Protein AF-A0A7J7FMT1-F1 (afdb_monomer)

Organism: Diceros bicornis minor (NCBI:txid77932)

Structure (mmCIF, N/CA/C/O backbone):
data_AF-A0A7J7FMT1-F1
#
_entry.id   AF-A0A7J7FMT1-F1
#
loop_
_atom_site.group_PDB
_atom_site.id
_atom_site.type_symbol
_atom_site.label_atom_id
_atom_site.label_alt_id
_atom_site.label_comp_id
_atom_site.label_asym_id
_atom_site.label_entity_id
_atom_site.label_seq_id
_atom_site.pdbx_PDB_ins_code
_atom_site.Cartn_x
_atom_site.Cartn_y
_atom_site.Cartn_z
_atom_site.occupancy
_atom_site.B_iso_or_equiv
_atom_site.auth_seq_id
_atom_site.auth_comp_id
_atom_site.auth_asym_id
_atom_site.auth_atom_id
_atom_site.pdbx_PDB_model_num
ATOM 1 N N . MET A 1 1 ? 19.710 48.311 -2.684 1.00 38.19 1 MET A N 1
ATOM 2 C CA . MET A 1 1 ? 20.226 48.872 -1.415 1.00 38.19 1 MET A CA 1
ATOM 3 C C . MET A 1 1 ? 19.516 50.196 -1.153 1.00 38.19 1 MET A C 1
ATOM 5 O O . MET A 1 1 ? 19.349 50.938 -2.108 1.00 38.19 1 MET A O 1
ATOM 9 N N . ALA A 1 2 ? 19.153 50.444 0.116 1.00 33.19 2 ALA A N 1
ATOM 10 C CA . ALA A 1 2 ? 18.419 51.595 0.685 1.00 33.19 2 ALA A CA 1
ATOM 11 C C . ALA A 1 2 ? 16.877 51.618 0.483 1.00 33.19 2 ALA A C 1
ATOM 13 O O . ALA A 1 2 ? 16.394 51.145 -0.541 1.00 33.19 2 ALA A O 1
ATOM 14 N N . PRO A 1 3 ? 16.097 52.171 1.437 1.00 46.00 3 PRO A N 1
ATOM 15 C CA . PRO A 1 3 ? 15.995 51.693 2.822 1.00 46.00 3 PRO A CA 1
ATOM 16 C C . PRO A 1 3 ? 14.538 51.590 3.336 1.00 46.00 3 PRO A C 1
ATOM 18 O O . PRO A 1 3 ? 13.594 52.120 2.762 1.00 46.00 3 PRO A O 1
ATOM 21 N N . SER A 1 4 ? 14.389 50.927 4.484 1.00 40.88 4 SER A N 1
ATOM 22 C CA . SER A 1 4 ? 13.209 50.959 5.356 1.00 40.88 4 SER A CA 1
ATOM 23 C C . SER A 1 4 ? 13.186 52.250 6.188 1.00 40.88 4 SER A C 1
ATOM 25 O O . SER A 1 4 ? 14.218 52.621 6.745 1.00 40.88 4 SER A O 1
ATOM 27 N N . SER A 1 5 ? 12.014 52.860 6.393 1.00 43.91 5 SER A N 1
ATOM 28 C CA . SER A 1 5 ? 11.786 53.845 7.462 1.00 43.91 5 SER A CA 1
ATOM 29 C C . SER A 1 5 ? 10.370 53.738 8.049 1.00 43.91 5 SER A C 1
ATOM 31 O O . SER A 1 5 ? 9.365 53.699 7.344 1.00 43.91 5 SER A O 1
ATOM 33 N N . LYS A 1 6 ? 10.325 53.641 9.383 1.00 44.09 6 LYS A N 1
ATOM 34 C CA . LYS A 1 6 ? 9.142 53.740 10.250 1.00 44.09 6 LYS A CA 1
ATOM 35 C C . LYS A 1 6 ? 8.841 55.214 10.549 1.00 44.09 6 LYS A C 1
ATOM 37 O O . LYS A 1 6 ? 9.785 55.944 10.829 1.00 44.09 6 LYS A O 1
ATOM 42 N N . SER A 1 7 ? 7.565 55.569 10.688 1.00 36.62 7 SER A N 1
ATOM 43 C CA . SER A 1 7 ? 7.049 56.573 11.647 1.00 36.62 7 SER A CA 1
ATOM 44 C C . SER A 1 7 ? 5.511 56.550 11.594 1.00 36.62 7 SER A C 1
ATOM 46 O O . SER A 1 7 ? 4.919 56.552 10.526 1.00 36.62 7 SER A O 1
ATOM 48 N N . GLU A 1 8 ? 4.838 56.111 12.656 1.00 31.33 8 GLU A N 1
ATOM 49 C CA . GLU A 1 8 ? 4.332 56.884 13.806 1.00 31.33 8 GLU A CA 1
ATOM 50 C C . GLU A 1 8 ? 2.979 57.592 13.579 1.00 31.33 8 GLU A C 1
ATOM 52 O O . GLU A 1 8 ? 2.842 58.477 12.750 1.00 31.33 8 GLU A O 1
ATOM 57 N N . ARG A 1 9 ? 2.016 57.169 14.416 1.00 34.72 9 ARG A N 1
ATOM 58 C CA . ARG A 1 9 ? 0.930 57.914 15.083 1.00 34.72 9 ARG A CA 1
ATOM 59 C C . ARG A 1 9 ? 0.134 58.943 14.265 1.00 34.72 9 ARG A C 1
ATOM 61 O O . ARG A 1 9 ? 0.617 60.034 14.010 1.00 34.72 9 ARG A O 1
ATOM 68 N N . ASN A 1 10 ? -1.181 58.725 14.173 1.00 34.06 10 ASN A N 1
ATOM 69 C CA . ASN A 1 10 ? -2.087 59.703 14.779 1.00 34.06 10 ASN A CA 1
ATOM 70 C C . ASN A 1 10 ? -3.428 59.094 15.213 1.00 34.06 10 ASN A C 1
ATOM 72 O O . ASN A 1 10 ? -4.102 58.382 14.473 1.00 34.06 10 ASN A O 1
ATOM 76 N N . SER A 1 11 ? -3.780 59.419 16.447 1.00 35.56 11 SER A N 1
ATOM 77 C CA . SER A 1 11 ? -5.096 59.348 17.062 1.00 35.56 11 SER A CA 1
ATOM 78 C C . SER A 1 11 ? -6.087 60.271 16.349 1.00 35.56 11 SER A C 1
ATOM 80 O O . SER A 1 11 ? -5.811 61.453 16.170 1.00 35.56 11 SER A O 1
ATOM 82 N N . GLY A 1 12 ? -7.265 59.750 16.016 1.00 34.25 12 GLY A N 1
ATOM 83 C CA . GLY A 1 12 ? -8.399 60.537 15.541 1.00 34.25 12 GLY A CA 1
ATOM 84 C C . GLY A 1 12 ? -9.697 59.913 16.030 1.00 34.25 12 GLY A C 1
ATOM 85 O O . GLY A 1 12 ? -10.156 58.914 15.485 1.00 34.25 12 GLY A O 1
ATOM 86 N N . ALA A 1 13 ? -10.250 60.479 17.100 1.00 34.44 13 ALA A N 1
ATOM 87 C CA . ALA A 1 13 ? -11.584 60.174 17.587 1.00 34.44 13 ALA A CA 1
ATOM 88 C C . ALA A 1 13 ? -12.626 60.645 16.560 1.00 34.44 13 ALA A C 1
ATOM 90 O O . ALA A 1 13 ? -12.619 61.803 16.153 1.00 34.44 13 ALA A O 1
ATOM 91 N N . GLY A 1 14 ? -13.526 59.745 16.166 1.00 34.22 14 GLY A N 1
ATOM 92 C CA . GLY A 1 14 ? -14.686 60.035 15.330 1.00 34.22 14 GLY A CA 1
ATOM 93 C C . GLY A 1 14 ? -15.900 59.310 15.892 1.00 34.22 14 GLY A C 1
ATOM 94 O O . GLY A 1 14 ? -16.105 58.126 15.645 1.00 34.22 14 GLY A O 1
ATOM 95 N N . SER A 1 15 ? -16.665 60.025 16.708 1.00 34.97 15 SER A N 1
ATOM 96 C CA . SER A 1 15 ? -17.976 59.649 17.228 1.00 34.97 15 SER A CA 1
ATOM 97 C C . SER A 1 15 ? -19.019 59.597 16.110 1.00 34.97 15 SER A C 1
ATOM 99 O O . SER A 1 15 ? -19.151 60.565 15.363 1.00 34.97 15 SER A O 1
ATOM 101 N N . GLY A 1 16 ? -19.826 58.536 16.051 1.00 32.66 16 GLY A N 1
ATOM 102 C CA . GLY A 1 16 ? -21.007 58.523 15.193 1.00 32.66 16 GLY A CA 1
ATOM 103 C C . GLY A 1 16 ? -21.868 57.269 15.324 1.00 32.66 16 GLY A C 1
ATOM 104 O O . GLY A 1 16 ? -21.504 56.222 14.808 1.00 32.66 16 GLY A O 1
ATOM 105 N N . GLY A 1 17 ? -23.039 57.428 15.947 1.00 31.22 17 GLY A N 1
ATOM 106 C CA . GLY A 1 17 ? -24.269 56.743 15.534 1.00 31.22 17 GLY A CA 1
ATOM 107 C C . GLY A 1 17 ? -24.544 55.369 16.142 1.00 31.22 17 GLY A C 1
ATOM 108 O O . GLY A 1 17 ? -24.008 54.359 15.703 1.00 31.22 17 GLY A O 1
ATOM 109 N N . GLY A 1 18 ? -25.456 55.329 17.116 1.00 30.48 18 GLY A N 1
ATOM 110 C CA . GLY A 1 18 ? -26.032 54.095 17.642 1.00 30.48 18 GLY A CA 1
ATOM 111 C C . GLY A 1 18 ? -27.086 53.465 16.723 1.00 30.48 18 GLY A C 1
ATOM 112 O O . GLY A 1 18 ? -27.719 54.135 15.911 1.00 30.48 18 GLY A O 1
ATOM 113 N N . GLY A 1 19 ? -27.301 52.165 16.919 1.00 32.19 19 GLY A N 1
ATOM 114 C CA . GLY A 1 19 ? -28.412 51.389 16.371 1.00 32.19 19 GLY A CA 1
ATOM 115 C C . GLY A 1 19 ? -28.360 49.948 16.905 1.00 32.19 19 GLY A C 1
ATOM 116 O O . GLY A 1 19 ? -27.311 49.314 16.782 1.00 32.19 19 GLY A O 1
ATOM 117 N N . PRO A 1 20 ? -29.424 49.421 17.543 1.00 46.84 20 PRO A N 1
ATOM 118 C CA . PRO A 1 20 ? -29.400 48.121 18.205 1.00 46.84 20 PRO A CA 1
ATOM 119 C C . PRO A 1 20 ? -29.743 47.010 17.206 1.00 46.84 20 PRO A C 1
ATOM 121 O O . PRO A 1 20 ? -30.772 47.051 16.541 1.00 46.84 20 PRO A O 1
ATOM 124 N N . GLY A 1 21 ? -28.898 45.988 17.108 1.00 34.31 21 GLY A N 1
ATOM 125 C CA . GLY A 1 21 ? -29.143 44.856 16.216 1.00 34.31 21 GLY A CA 1
ATOM 126 C C . GLY A 1 21 ? -28.308 43.661 16.630 1.00 34.31 21 GLY A C 1
ATOM 127 O O . GLY A 1 21 ? -27.125 43.572 16.317 1.00 34.31 21 GLY A O 1
ATOM 128 N N . GLY A 1 22 ? -28.916 42.768 17.404 1.00 37.38 22 GLY A N 1
ATOM 129 C CA . GLY A 1 22 ? -28.272 41.566 17.897 1.00 37.38 22 GLY A CA 1
ATOM 130 C C . GLY A 1 22 ? -27.915 40.586 16.783 1.00 37.38 22 GLY A C 1
ATOM 131 O O . GLY A 1 22 ? -28.717 40.293 15.909 1.00 37.38 22 GLY A O 1
ATOM 132 N N . ALA A 1 23 ? -26.732 40.003 16.901 1.00 38.91 23 ALA A N 1
ATOM 133 C CA . ALA A 1 23 ? -26.500 38.582 16.693 1.00 38.91 23 ALA A CA 1
ATOM 134 C C . ALA A 1 23 ? -25.137 38.298 17.313 1.00 38.91 23 ALA A C 1
ATOM 136 O O . ALA A 1 23 ? -24.093 38.555 16.717 1.00 38.91 23 ALA A O 1
ATOM 137 N N . GLY A 1 24 ? -25.154 37.833 18.564 1.00 36.09 24 GLY A N 1
ATOM 138 C CA . GLY A 1 24 ? -23.957 37.382 19.250 1.00 36.09 24 GLY A CA 1
ATOM 139 C C . GLY A 1 24 ? -23.219 36.400 18.354 1.00 36.09 24 GLY A C 1
ATOM 140 O O . GLY A 1 24 ? -23.706 35.297 18.098 1.00 36.09 24 GLY A O 1
ATOM 141 N N . GLY A 1 25 ? -22.049 36.818 17.875 1.00 39.38 25 GLY A N 1
ATOM 142 C CA . GLY A 1 25 ? -21.090 35.930 17.255 1.00 39.38 25 GLY A CA 1
ATOM 143 C C . GLY A 1 25 ? -20.787 34.840 18.267 1.00 39.38 25 GLY A C 1
ATOM 144 O O . GLY A 1 25 ? -19.999 35.041 19.194 1.00 39.38 25 GLY A O 1
ATOM 145 N N . LYS A 1 26 ? -21.443 33.685 18.118 1.00 43.38 26 LYS A N 1
ATOM 146 C CA . LYS A 1 26 ? -21.015 32.451 18.760 1.00 43.38 26 LYS A CA 1
ATOM 147 C C . LYS A 1 26 ? -19.639 32.176 18.179 1.00 43.38 26 LYS A C 1
ATOM 149 O O . LYS A 1 26 ? -19.510 31.490 17.168 1.00 43.38 26 LYS A O 1
ATOM 154 N N . ARG A 1 27 ? -18.606 32.736 18.821 1.00 45.59 27 ARG A N 1
ATOM 155 C CA . ARG A 1 27 ? -17.253 32.190 18.792 1.00 45.59 27 ARG A CA 1
ATOM 156 C C . ARG A 1 27 ? -17.464 30.694 18.898 1.00 45.59 27 ARG A C 1
ATOM 158 O O . ARG A 1 27 ? -18.082 30.254 19.869 1.00 45.59 27 ARG A O 1
ATOM 165 N N . ALA A 1 28 ? -17.088 29.953 17.861 1.00 50.84 28 ALA A N 1
ATOM 166 C CA . ALA A 1 28 ? -17.179 28.508 17.861 1.00 50.84 28 ALA A CA 1
ATOM 167 C C . ALA A 1 28 ? -16.385 28.041 19.080 1.00 50.84 28 ALA A C 1
ATOM 169 O O . ALA A 1 28 ? -15.157 28.002 19.049 1.00 50.84 28 ALA A O 1
ATOM 170 N N . ALA A 1 29 ? -17.089 27.818 20.192 1.00 49.34 29 ALA A N 1
ATOM 171 C CA . ALA A 1 29 ? -16.501 27.402 21.444 1.00 49.34 29 ALA A CA 1
ATOM 172 C C . ALA A 1 29 ? -15.750 26.126 21.102 1.00 49.34 29 ALA A C 1
ATOM 174 O O . ALA A 1 29 ? -16.377 25.155 20.667 1.00 49.34 29 ALA A O 1
ATOM 175 N N . GLY A 1 30 ? -14.416 26.190 21.164 1.00 49.97 30 GLY A N 1
ATOM 176 C CA . GLY A 1 30 ? -13.535 25.115 20.734 1.00 49.97 30 GLY A CA 1
ATOM 177 C C . GLY A 1 30 ? -14.072 23.819 21.310 1.00 49.97 30 GLY A C 1
ATOM 178 O O . GLY A 1 30 ? -14.115 23.651 22.527 1.00 49.97 30 GLY A O 1
ATOM 179 N N . ARG A 1 31 ? -14.620 22.962 20.443 1.00 62.44 31 ARG A N 1
ATOM 180 C CA . ARG A 1 31 ? -15.396 21.795 20.860 1.00 62.44 31 ARG A CA 1
ATOM 181 C C . ARG A 1 31 ? -14.447 20.894 21.641 1.00 62.44 31 ARG A C 1
ATOM 183 O O . ARG A 1 31 ? -13.628 20.209 21.031 1.00 62.44 31 ARG A O 1
ATOM 190 N N . ARG A 1 32 ? -14.515 20.965 22.976 1.00 71.62 32 ARG A N 1
ATOM 191 C CA . ARG A 1 32 ? -13.591 20.302 23.902 1.00 71.62 32 ARG A CA 1
ATOM 192 C C . ARG A 1 32 ? -13.487 18.834 23.501 1.00 71.62 32 ARG A C 1
ATOM 194 O O . ARG A 1 32 ? -14.498 18.134 23.445 1.00 71.62 32 ARG A O 1
ATOM 201 N N . ARG A 1 33 ? -12.278 18.404 23.133 1.00 79.62 33 ARG A N 1
ATOM 202 C CA . ARG A 1 33 ? -12.009 17.037 22.675 1.00 79.62 33 ARG A CA 1
ATOM 203 C C . ARG A 1 33 ? -12.375 16.091 23.818 1.00 79.62 33 ARG A C 1
ATOM 205 O O . ARG A 1 33 ? -11.918 16.274 24.944 1.00 79.62 33 ARG A O 1
ATOM 212 N N . GLU A 1 34 ? -13.267 15.148 23.552 1.00 87.69 34 GLU A N 1
ATOM 213 C CA . GLU A 1 34 ? -13.743 14.225 24.576 1.00 87.69 34 GLU A CA 1
ATOM 214 C C . GLU A 1 34 ? -12.632 13.233 24.941 1.00 87.69 34 GLU A C 1
ATOM 216 O O . GLU A 1 34 ? -11.905 12.751 24.073 1.00 87.69 34 GLU A O 1
ATOM 221 N N . HIS A 1 35 ? -12.480 12.954 26.236 1.00 93.44 35 HIS A N 1
ATOM 222 C CA . HIS A 1 35 ? -11.474 12.020 26.727 1.00 93.44 35 HIS A CA 1
ATOM 223 C C . HIS A 1 35 ? -11.804 10.586 26.288 1.00 93.44 35 HIS A C 1
ATOM 225 O O . HIS A 1 35 ? -12.959 10.170 26.388 1.00 93.44 35 HIS A O 1
ATOM 231 N N . VAL A 1 36 ? -10.795 9.810 25.873 1.00 94.62 36 VAL A N 1
ATOM 232 C CA . VAL A 1 36 ? -10.986 8.441 25.354 1.00 94.62 36 VAL A CA 1
ATOM 233 C C . VAL A 1 36 ? -11.742 7.541 26.335 1.00 94.62 36 VAL A C 1
ATOM 235 O O . VAL A 1 36 ? -12.664 6.843 25.930 1.00 94.62 36 VAL A O 1
ATOM 238 N N . LEU A 1 37 ? -11.442 7.631 27.637 1.00 95.38 37 LEU A N 1
ATOM 239 C CA . LEU A 1 37 ? -12.133 6.831 28.656 1.00 95.38 37 LEU A CA 1
ATOM 240 C C . LEU A 1 37 ? -13.627 7.169 28.746 1.00 95.38 37 LEU A C 1
ATOM 242 O O . LEU A 1 37 ? -14.444 6.270 28.866 1.00 95.38 37 LEU A O 1
ATOM 246 N N . LYS A 1 38 ? -14.010 8.447 28.602 1.00 94.75 38 LYS A N 1
ATOM 247 C CA . LYS A 1 38 ? -15.429 8.843 28.613 1.00 94.75 38 LYS A CA 1
ATOM 248 C C . LYS A 1 38 ? -16.177 8.292 27.399 1.00 94.75 38 LYS A C 1
ATOM 250 O O . LYS A 1 38 ? -17.327 7.884 27.524 1.00 94.75 38 LYS A O 1
ATOM 255 N N . GLN A 1 39 ? -15.518 8.251 26.239 1.00 93.56 39 GLN A N 1
ATOM 256 C CA . GLN A 1 39 ? -16.091 7.629 25.045 1.00 93.56 39 GLN A CA 1
ATOM 257 C C . GLN A 1 39 ? -16.265 6.120 25.226 1.00 93.56 39 GLN A C 1
ATOM 259 O O . GLN A 1 39 ? -17.317 5.599 24.874 1.00 93.56 39 GLN A O 1
ATOM 264 N N . LEU A 1 40 ? -15.281 5.433 25.814 1.00 95.88 40 LEU A N 1
ATOM 265 C CA . LEU A 1 40 ? -15.359 3.994 26.081 1.00 95.88 40 LEU A CA 1
ATOM 266 C C . LEU A 1 40 ? -16.437 3.641 27.114 1.00 95.88 40 LEU A C 1
ATOM 268 O O . LEU A 1 40 ? -17.176 2.685 26.900 1.00 95.88 40 LEU A O 1
ATOM 272 N N . GLU A 1 41 ? -16.594 4.425 28.182 1.00 96.62 41 GLU A N 1
ATOM 273 C CA . GLU A 1 41 ? -17.698 4.222 29.132 1.00 96.62 41 GLU A CA 1
ATOM 274 C C . GLU A 1 41 ? -19.064 4.400 28.458 1.00 96.62 41 GLU A C 1
ATOM 276 O O . GLU A 1 41 ? -19.963 3.587 28.658 1.00 96.62 41 GLU A O 1
ATOM 281 N N . ARG A 1 42 ? -19.217 5.394 27.569 1.00 94.31 42 ARG A N 1
ATOM 282 C CA . ARG A 1 42 ? -20.450 5.539 26.779 1.00 94.31 42 ARG A CA 1
ATOM 283 C C . ARG A 1 42 ? -20.720 4.304 25.922 1.00 94.31 42 ARG A C 1
ATOM 285 O O . ARG A 1 42 ? -21.866 3.879 25.857 1.00 94.31 42 ARG A O 1
ATOM 292 N N . VAL A 1 43 ? -19.693 3.734 25.286 1.00 97.00 43 VAL A N 1
ATOM 293 C CA . VAL A 1 43 ? -19.832 2.523 24.459 1.00 97.00 43 VAL A CA 1
ATOM 294 C C . VAL A 1 43 ? -20.356 1.345 25.279 1.00 97.00 43 VAL A C 1
ATOM 296 O O . VAL A 1 43 ? -21.225 0.630 24.791 1.00 97.00 43 VAL A O 1
ATOM 299 N N . LYS A 1 44 ? -19.882 1.155 26.518 1.00 96.62 44 LYS A N 1
ATOM 300 C CA . LYS A 1 44 ? -20.367 0.072 27.394 1.00 96.62 44 LYS A CA 1
ATOM 301 C C . LYS A 1 44 ? -21.865 0.183 27.682 1.00 96.62 44 LYS A C 1
ATOM 303 O O . LYS A 1 44 ? -22.541 -0.832 27.765 1.00 96.62 44 LYS A O 1
ATOM 308 N N . ILE A 1 45 ? -22.368 1.410 27.823 1.00 96.69 45 ILE A N 1
ATOM 309 C CA . ILE A 1 45 ? -23.773 1.677 28.154 1.00 96.69 45 ILE A CA 1
ATOM 310 C C . ILE A 1 45 ? -24.653 1.650 26.897 1.00 96.69 45 ILE A C 1
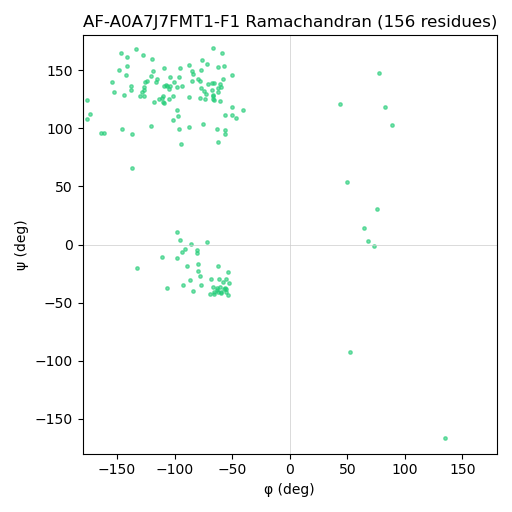ATOM 312 O O . ILE A 1 45 ? -25.771 1.148 26.936 1.00 96.69 45 ILE A O 1
ATOM 316 N N . SER A 1 46 ? -24.175 2.200 25.776 1.00 96.06 46 SER A N 1
ATOM 317 C CA . SER A 1 46 ? -24.972 2.330 24.550 1.00 96.06 46 SER A CA 1
ATOM 318 C C . SER A 1 46 ? -24.881 1.129 23.608 1.00 96.06 46 SER A C 1
ATOM 320 O O . SER A 1 46 ? -25.685 1.030 22.685 1.00 96.06 46 SER A O 1
ATOM 322 N N . GLY A 1 47 ? -23.862 0.278 23.756 1.00 95.25 47 GLY A N 1
ATOM 323 C CA . GLY A 1 47 ? -23.535 -0.785 22.800 1.00 95.25 47 GLY A CA 1
ATOM 324 C C . GLY A 1 47 ? -23.023 -0.282 21.440 1.00 95.25 47 GLY A C 1
ATOM 325 O O . GLY A 1 47 ? -22.758 -1.081 20.545 1.00 95.25 47 GLY A O 1
ATOM 326 N N . GLN A 1 48 ? -22.863 1.032 21.244 1.00 94.81 48 GLN A N 1
ATOM 327 C CA . GLN A 1 48 ? -22.513 1.617 19.945 1.00 94.81 48 GLN A CA 1
ATOM 328 C C . GLN A 1 48 ? -21.001 1.822 19.790 1.00 94.81 48 GLN A C 1
ATOM 330 O O . GLN A 1 48 ? -20.485 2.920 20.015 1.00 94.81 48 GLN A O 1
ATOM 335 N N . LEU A 1 49 ? -20.287 0.789 19.340 1.00 95.50 49 LEU A N 1
ATOM 336 C CA . LEU A 1 49 ? -18.867 0.871 18.981 1.00 95.50 49 LEU A CA 1
ATOM 337 C C . LEU A 1 49 ? -18.697 1.054 17.464 1.00 95.50 49 LEU A C 1
ATOM 339 O O . LEU A 1 49 ? -19.042 0.173 16.684 1.00 95.50 49 LEU A O 1
ATOM 343 N N . SER A 1 50 ? -18.142 2.188 17.021 1.00 95.88 50 SER A N 1
ATOM 344 C CA . SER A 1 50 ? -17.817 2.399 15.600 1.00 95.88 50 SER A CA 1
ATOM 345 C C . SER A 1 50 ? -16.591 3.298 15.399 1.00 95.88 50 SER A C 1
ATOM 347 O O . SER A 1 50 ? -16.379 4.223 16.188 1.00 95.88 50 SER A O 1
ATOM 349 N N . PRO A 1 51 ? -15.813 3.135 14.311 1.00 94.12 51 PRO A N 1
ATOM 350 C CA . PRO A 1 51 ? -14.683 4.021 14.009 1.00 94.12 51 PRO A CA 1
ATOM 351 C C . PRO A 1 51 ? -15.086 5.499 13.880 1.00 94.12 51 PRO A C 1
ATOM 353 O O . PRO A 1 51 ? -14.343 6.400 14.270 1.00 94.12 51 PRO A O 1
ATOM 356 N N . ARG A 1 52 ? -16.308 5.765 13.390 1.00 94.12 52 ARG A N 1
ATOM 357 C CA . ARG A 1 52 ? -16.853 7.126 13.237 1.00 94.12 52 ARG A CA 1
ATOM 358 C C . ARG A 1 52 ? -16.974 7.866 14.572 1.00 94.12 52 ARG A C 1
ATOM 360 O O . ARG A 1 52 ? -16.826 9.090 14.583 1.00 94.12 52 ARG A O 1
ATOM 367 N N . LEU A 1 53 ? -17.191 7.146 15.677 1.00 92.44 53 LEU A N 1
ATOM 368 C CA . LEU A 1 53 ? -17.208 7.712 17.030 1.00 92.44 53 LEU A CA 1
ATOM 369 C C . LEU A 1 53 ? -15.836 8.290 17.411 1.00 92.44 53 LEU A C 1
ATOM 371 O O . LEU A 1 53 ? -15.750 9.382 17.976 1.00 92.44 53 LEU A O 1
ATOM 375 N N . PHE A 1 54 ? -14.764 7.601 17.017 1.00 93.88 54 PHE A N 1
ATOM 376 C CA . PHE A 1 54 ? -13.387 7.926 17.387 1.00 93.88 54 PHE A CA 1
ATOM 377 C C . PHE A 1 54 ? -12.643 8.784 16.358 1.00 93.88 54 PHE A C 1
ATOM 379 O O . PHE A 1 54 ? -11.485 9.117 16.585 1.00 93.88 54 PHE A O 1
ATOM 386 N N . ARG A 1 55 ? -13.291 9.228 15.268 1.00 93.50 55 ARG A N 1
ATOM 387 C CA . ARG A 1 55 ? -12.653 10.012 14.183 1.00 93.50 55 ARG A CA 1
ATOM 388 C C . ARG A 1 55 ? -11.914 11.274 14.642 1.00 93.50 55 ARG A C 1
ATOM 390 O O . ARG A 1 55 ? -11.069 11.796 13.929 1.00 93.50 55 ARG A O 1
ATOM 397 N N . LYS A 1 56 ? -12.295 11.818 15.803 1.00 93.25 56 LYS A N 1
ATOM 398 C CA . LYS A 1 56 ? -11.672 13.009 16.386 1.00 93.25 56 LYS A CA 1
ATOM 399 C C . LYS A 1 56 ? -10.556 12.674 17.361 1.00 93.25 56 LYS A C 1
ATOM 401 O O . LYS A 1 56 ? -9.931 13.615 17.826 1.00 93.25 56 LYS A O 1
ATOM 406 N N . LEU A 1 57 ? -10.298 11.421 17.723 1.00 92.19 57 LEU A N 1
ATOM 407 C CA . LEU A 1 57 ? -9.180 11.081 18.602 1.00 92.19 57 LEU A CA 1
ATOM 408 C C . LEU A 1 57 ? -7.852 11.105 17.826 1.00 92.19 57 LEU A C 1
ATOM 410 O O . LEU A 1 57 ? -7.846 10.858 16.624 1.00 92.19 57 LEU A O 1
ATOM 414 N N . PRO A 1 58 ? -6.724 11.422 18.484 1.00 95.00 58 PRO A N 1
ATOM 415 C CA . PRO A 1 58 ? -5.403 11.218 17.890 1.00 95.00 58 PRO A CA 1
ATOM 416 C C . PRO A 1 58 ? -5.161 9.739 17.522 1.00 95.00 58 PRO A C 1
ATOM 418 O O . PRO A 1 58 ? -5.847 8.867 18.075 1.00 95.00 58 PRO A O 1
ATOM 421 N N . PRO A 1 59 ? -4.146 9.426 16.699 1.00 95.75 59 PRO A N 1
ATOM 422 C CA . PRO A 1 59 ? -3.669 8.055 16.526 1.00 95.75 59 PRO A CA 1
ATOM 423 C C . PRO A 1 59 ? -3.409 7.371 17.875 1.00 95.75 59 PRO A C 1
ATOM 425 O O . PRO A 1 59 ? -3.056 8.029 18.857 1.00 95.75 59 PRO A O 1
ATOM 428 N N . ARG A 1 60 ? -3.659 6.060 17.951 1.00 95.50 60 ARG A N 1
ATOM 429 C CA . ARG A 1 60 ? -3.438 5.272 19.178 1.00 95.50 60 ARG A CA 1
ATOM 430 C C . ARG A 1 60 ? -2.005 4.757 19.278 1.00 95.50 60 ARG A C 1
ATOM 432 O O . ARG A 1 60 ? -1.494 4.624 20.380 1.00 95.50 60 ARG A O 1
ATOM 439 N N . VAL A 1 61 ? -1.379 4.511 18.130 1.00 96.94 61 VAL A N 1
ATOM 440 C CA . VAL A 1 61 ? 0.003 4.060 18.000 1.00 96.94 61 VAL A CA 1
ATOM 441 C C . VAL A 1 61 ? 0.642 4.824 16.845 1.00 96.94 61 VAL A C 1
ATOM 443 O O . VAL A 1 61 ? 0.017 4.994 15.799 1.00 96.94 61 VAL A O 1
ATOM 446 N N . CYS A 1 62 ? 1.875 5.281 17.052 1.00 97.62 62 CYS A N 1
ATOM 447 C CA . CYS A 1 62 ? 2.721 5.877 16.025 1.00 97.62 62 CYS A CA 1
ATOM 448 C C . CYS A 1 62 ? 4.054 5.136 16.034 1.00 97.62 62 CYS A C 1
ATOM 450 O O . CYS A 1 62 ? 4.675 5.007 17.089 1.00 97.62 62 CYS A O 1
ATOM 452 N N . VAL A 1 63 ? 4.493 4.664 14.871 1.00 97.06 63 VAL A N 1
ATOM 453 C CA . VAL A 1 63 ? 5.766 3.957 14.727 1.00 97.06 63 VAL A CA 1
ATOM 454 C C . VAL A 1 63 ? 6.570 4.626 13.626 1.00 97.06 63 VAL A C 1
ATOM 456 O O . VAL A 1 63 ? 6.034 4.953 12.571 1.00 97.06 63 VAL A O 1
ATOM 459 N N . SER A 1 64 ? 7.848 4.880 13.899 1.00 95.75 64 SER A N 1
ATOM 460 C CA . SER A 1 64 ? 8.761 5.437 12.906 1.00 95.75 64 SER A CA 1
ATOM 461 C C . SER A 1 64 ? 9.194 4.341 11.941 1.00 95.75 64 SER A C 1
ATOM 463 O O . SER A 1 64 ? 9.567 3.257 12.388 1.00 95.75 64 SER A O 1
ATOM 465 N N . LEU A 1 65 ? 9.189 4.639 10.641 1.00 94.25 65 LEU A N 1
ATOM 466 C CA . LEU A 1 65 ? 9.560 3.689 9.593 1.00 94.25 65 LEU A CA 1
ATOM 467 C C . LEU A 1 65 ? 10.949 3.072 9.842 1.00 94.25 65 LEU A C 1
ATOM 469 O O . LEU A 1 65 ? 11.078 1.855 9.820 1.00 94.25 65 LEU A O 1
ATOM 473 N N . LYS A 1 66 ? 11.945 3.881 10.232 1.00 94.38 66 LYS A N 1
ATOM 474 C CA . LYS A 1 66 ? 13.306 3.415 10.569 1.00 94.38 66 LYS A CA 1
ATOM 475 C C . LYS A 1 66 ? 13.345 2.333 11.658 1.00 94.38 66 LYS A C 1
ATOM 477 O O . LYS A 1 66 ? 14.236 1.499 11.695 1.00 94.38 66 LYS A O 1
ATOM 482 N N . ASN A 1 67 ? 12.373 2.335 12.574 1.00 96.12 67 ASN A N 1
ATOM 483 C CA . ASN A 1 67 ? 12.355 1.368 13.668 1.00 96.12 67 ASN A CA 1
ATOM 484 C C . ASN A 1 67 ? 11.852 -0.000 13.190 1.00 96.12 67 ASN A C 1
ATOM 486 O O . ASN A 1 67 ? 12.240 -1.015 13.762 1.00 96.12 67 ASN A O 1
ATOM 490 N N . ILE A 1 68 ? 11.024 -0.034 12.142 1.00 97.06 68 ILE A N 1
ATOM 491 C CA . ILE A 1 68 ? 10.358 -1.249 11.649 1.00 97.06 68 ILE A CA 1
ATOM 492 C C . ILE A 1 68 ? 10.865 -1.727 10.291 1.00 97.06 68 ILE A C 1
ATOM 494 O O . ILE A 1 68 ? 10.537 -2.836 9.902 1.00 97.06 68 ILE A O 1
ATOM 498 N N . VAL A 1 69 ? 11.662 -0.947 9.570 1.00 96.38 69 VAL A N 1
ATOM 499 C CA . VAL A 1 69 ? 12.324 -1.390 8.335 1.00 96.38 69 VAL A CA 1
ATOM 500 C C . VAL A 1 69 ? 13.745 -1.839 8.674 1.00 96.38 69 VAL A C 1
ATOM 502 O O . VAL A 1 69 ? 14.353 -1.300 9.604 1.00 96.38 69 VAL A O 1
ATOM 505 N N . ASP A 1 70 ? 14.244 -2.867 7.991 1.00 93.62 70 ASP A N 1
ATOM 506 C CA . ASP A 1 70 ? 15.653 -3.259 8.081 1.00 93.62 70 ASP A CA 1
ATOM 507 C C . ASP A 1 70 ? 16.508 -2.334 7.210 1.00 93.62 70 ASP A C 1
ATOM 509 O O . ASP A 1 70 ? 16.085 -1.922 6.130 1.00 93.62 70 ASP A O 1
ATOM 513 N N . GLU A 1 71 ? 17.704 -1.989 7.691 1.00 89.88 71 GLU A N 1
ATOM 514 C CA . GLU A 1 71 ? 18.575 -0.991 7.053 1.00 89.88 71 GLU A CA 1
ATOM 515 C C . GLU A 1 71 ? 18.894 -1.345 5.593 1.00 89.88 71 GLU A C 1
ATOM 517 O O . GLU A 1 71 ? 18.866 -0.467 4.735 1.00 89.88 71 GLU A O 1
ATOM 522 N N . ASP A 1 72 ? 19.077 -2.630 5.280 1.00 90.31 72 ASP A N 1
ATOM 523 C CA . ASP A 1 72 ? 19.340 -3.109 3.917 1.00 90.31 72 ASP A CA 1
ATOM 524 C C . ASP A 1 72 ? 18.255 -2.660 2.920 1.00 90.31 72 ASP A C 1
ATOM 526 O O . ASP A 1 72 ? 18.557 -2.246 1.801 1.00 90.31 72 ASP A O 1
ATOM 530 N N . PHE A 1 73 ? 16.984 -2.652 3.337 1.00 90.56 73 PHE A N 1
ATOM 531 C CA . PHE A 1 73 ? 15.875 -2.188 2.497 1.00 90.56 73 PHE A CA 1
ATOM 532 C C . PHE A 1 73 ? 15.754 -0.662 2.454 1.00 90.56 73 PHE A C 1
ATOM 534 O O . PHE A 1 73 ? 15.190 -0.114 1.508 1.00 90.56 73 PHE A O 1
ATOM 541 N N . LEU A 1 74 ? 16.276 0.055 3.449 1.00 84.06 74 LEU A N 1
ATOM 542 C CA . LEU A 1 74 ? 16.378 1.513 3.360 1.00 84.06 74 LEU A CA 1
ATOM 543 C C . LEU A 1 74 ? 17.429 1.907 2.316 1.00 84.06 74 LEU A C 1
ATOM 545 O O . LEU A 1 74 ? 17.159 2.775 1.486 1.00 84.06 74 LEU A O 1
ATOM 549 N N . TYR A 1 75 ? 18.576 1.222 2.299 1.00 87.62 75 TYR A N 1
ATOM 550 C CA . TYR A 1 75 ? 19.627 1.446 1.302 1.00 87.62 75 TYR A CA 1
ATOM 551 C C . TYR A 1 75 ? 19.228 1.001 -0.107 1.00 87.62 75 TYR A C 1
ATOM 553 O O . TYR A 1 75 ? 19.655 1.619 -1.077 1.00 87.62 75 TYR A O 1
ATOM 561 N N . ALA A 1 76 ? 18.359 -0.005 -0.233 1.00 91.19 76 ALA A N 1
ATOM 562 C CA . ALA A 1 76 ? 17.833 -0.454 -1.523 1.00 91.19 76 ALA A CA 1
ATOM 563 C C . ALA A 1 76 ? 16.830 0.524 -2.184 1.00 91.19 76 ALA A C 1
ATOM 565 O O . ALA A 1 76 ? 16.287 0.216 -3.243 1.00 91.19 76 ALA A O 1
ATOM 566 N N . GLY A 1 77 ? 16.560 1.691 -1.584 1.00 93.88 77 GLY A N 1
ATOM 567 C CA . GLY A 1 77 ? 15.787 2.758 -2.232 1.00 93.88 77 GLY A CA 1
ATOM 568 C C . GLY A 1 77 ? 14.276 2.510 -2.291 1.00 93.88 77 GLY A C 1
ATOM 569 O O . GLY A 1 77 ? 13.609 2.961 -3.222 1.00 93.88 77 GLY A O 1
ATOM 570 N N . HIS A 1 78 ? 13.709 1.793 -1.316 1.00 97.44 78 HIS A N 1
ATOM 571 C CA . HIS A 1 78 ? 12.265 1.552 -1.265 1.00 97.44 78 HIS A CA 1
ATOM 572 C C . HIS A 1 78 ? 11.453 2.830 -1.004 1.00 97.44 78 HIS A C 1
ATOM 574 O O . HIS A 1 78 ? 11.631 3.520 0.002 1.00 97.44 78 HIS A O 1
ATOM 580 N N . ILE A 1 79 ? 10.455 3.071 -1.854 1.00 97.31 79 ILE A N 1
ATOM 581 C CA . ILE A 1 79 ? 9.489 4.165 -1.745 1.00 97.31 79 ILE A CA 1
ATOM 582 C C . ILE A 1 79 ? 8.181 3.605 -1.178 1.00 97.31 79 ILE A C 1
ATOM 584 O O . ILE A 1 79 ? 7.449 2.871 -1.844 1.00 97.31 79 ILE A O 1
ATOM 588 N N . PHE A 1 80 ? 7.890 3.918 0.087 1.00 97.56 80 PHE A N 1
ATOM 589 C CA . PHE A 1 80 ? 6.712 3.409 0.798 1.00 97.56 80 PHE A CA 1
ATOM 590 C C . PHE A 1 80 ? 5.432 4.155 0.404 1.00 97.56 80 PHE A C 1
ATOM 592 O O . PHE A 1 80 ? 5.348 5.376 0.513 1.00 97.56 80 PHE A O 1
ATOM 599 N N . LEU A 1 81 ? 4.416 3.393 -0.009 1.00 98.12 81 LEU A N 1
ATOM 600 C CA . LEU A 1 81 ? 3.146 3.894 -0.544 1.0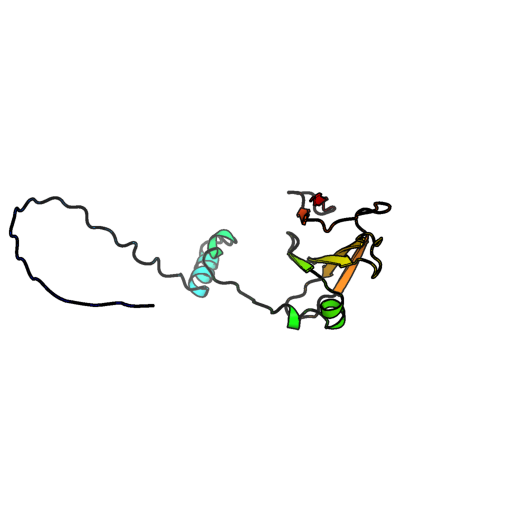0 98.12 81 LEU A CA 1
ATOM 601 C C . LEU A 1 81 ? 2.068 4.039 0.53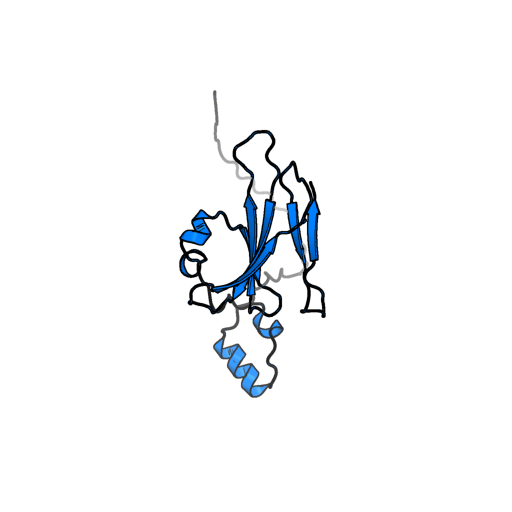8 1.00 98.12 81 LEU A C 1
ATOM 603 O O . LEU A 1 81 ? 1.241 4.946 0.482 1.00 98.12 81 LEU A O 1
ATOM 607 N N . GLY A 1 82 ? 2.070 3.138 1.524 1.00 97.88 82 GLY A N 1
ATOM 608 C CA . GLY A 1 82 ? 1.097 3.126 2.615 1.00 97.88 82 GLY A CA 1
ATOM 609 C C . GLY A 1 82 ? 0.533 1.740 2.916 1.00 97.88 82 GLY A C 1
ATOM 610 O O . GLY A 1 82 ? 1.067 0.719 2.487 1.00 97.88 82 GLY A O 1
ATOM 611 N N . PHE A 1 83 ? -0.541 1.714 3.702 1.00 98.50 83 PHE A N 1
ATOM 612 C CA . PHE A 1 83 ? -1.210 0.484 4.120 1.00 98.50 83 PHE A CA 1
ATOM 613 C C . PHE A 1 83 ? -2.229 0.005 3.086 1.00 98.50 83 PHE A C 1
ATOM 615 O O . PHE A 1 83 ? -3.008 0.800 2.567 1.00 98.50 83 PHE A O 1
ATOM 622 N N . SER A 1 84 ? -2.290 -1.313 2.895 1.00 98.31 84 SER A N 1
ATOM 623 C CA . SER A 1 84 ? -3.470 -1.992 2.342 1.00 98.31 84 SER A CA 1
ATOM 624 C C . SER A 1 84 ? -4.718 -1.713 3.188 1.00 98.31 84 SER A C 1
ATOM 626 O O . SER A 1 84 ? -4.622 -1.516 4.406 1.00 98.31 84 SER A O 1
ATOM 628 N N . LYS A 1 85 ? -5.910 -1.770 2.583 1.00 98.00 85 LYS A N 1
ATOM 629 C CA . LYS A 1 85 ? -7.196 -1.508 3.266 1.00 98.00 85 LYS A CA 1
ATOM 630 C C . LYS A 1 85 ? -7.412 -2.335 4.535 1.00 98.00 85 LYS A C 1
ATOM 632 O O . LYS A 1 85 ? -8.042 -1.855 5.474 1.00 98.00 85 LYS A O 1
ATOM 637 N N . CYS A 1 86 ? -6.907 -3.569 4.578 1.00 97.12 86 CYS A N 1
ATOM 638 C CA . CYS A 1 86 ? -7.043 -4.453 5.739 1.00 97.12 86 CYS A CA 1
ATOM 639 C C . CYS A 1 86 ? -6.030 -4.164 6.862 1.00 97.12 86 CYS A C 1
ATOM 641 O O . CYS A 1 86 ? -6.123 -4.768 7.929 1.00 97.12 86 CYS A O 1
ATOM 643 N N . GLY A 1 87 ? -5.054 -3.278 6.636 1.00 97.94 87 GLY A N 1
ATOM 644 C CA . GLY A 1 87 ? -4.023 -2.902 7.606 1.00 97.94 87 GLY A CA 1
ATOM 645 C C . GLY A 1 87 ? -2.944 -3.962 7.855 1.00 97.94 87 GLY A C 1
ATOM 646 O O . GLY A 1 87 ? -2.026 -3.705 8.629 1.00 97.94 87 GLY A O 1
ATOM 647 N N . ARG A 1 88 ? -3.028 -5.136 7.212 1.00 98.12 88 ARG A N 1
ATOM 648 C CA . ARG A 1 88 ? -2.056 -6.232 7.379 1.00 98.12 88 ARG A CA 1
ATOM 649 C C . ARG A 1 88 ? -0.758 -5.987 6.618 1.00 98.12 88 ARG A C 1
ATOM 651 O O . ARG A 1 88 ? 0.300 -6.391 7.087 1.00 98.12 88 ARG A O 1
ATOM 658 N N . TYR A 1 89 ? -0.847 -5.350 5.452 1.00 98.62 89 TYR A N 1
ATOM 659 C CA . TYR A 1 89 ? 0.310 -5.098 4.600 1.00 98.62 89 TYR A CA 1
ATOM 660 C C . TYR A 1 89 ? 0.594 -3.612 4.454 1.00 98.62 89 TYR A C 1
ATOM 662 O O . TYR A 1 89 ? -0.340 -2.819 4.308 1.00 98.62 89 TYR A O 1
ATOM 670 N N . VAL A 1 90 ? 1.879 -3.274 4.424 1.00 98.50 90 VAL A N 1
ATOM 671 C CA . VAL A 1 90 ? 2.402 -2.003 3.920 1.00 98.50 90 VAL A CA 1
ATOM 672 C C . VAL A 1 90 ? 3.020 -2.273 2.551 1.00 98.50 90 VAL A C 1
ATOM 674 O O . VAL A 1 90 ? 3.695 -3.285 2.373 1.00 98.50 90 VAL A O 1
ATOM 677 N N . LEU A 1 91 ? 2.769 -1.400 1.578 1.00 98.69 91 LEU A N 1
ATOM 678 C CA . LEU A 1 91 ? 3.305 -1.527 0.227 1.00 98.69 91 LEU A CA 1
ATOM 679 C C . LEU A 1 91 ? 4.454 -0.540 0.017 1.00 98.69 91 LEU A C 1
ATOM 681 O O . LEU A 1 91 ? 4.412 0.594 0.502 1.00 98.69 91 LEU A O 1
ATOM 685 N N . SER A 1 92 ? 5.459 -0.963 -0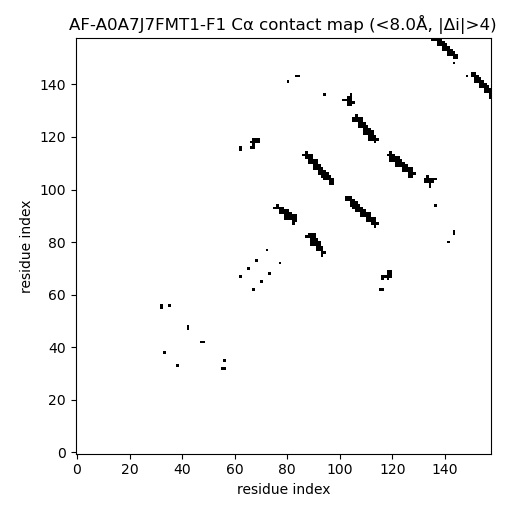.740 1.00 98.50 92 SER A N 1
ATOM 686 C CA . SER A 1 92 ? 6.494 -0.081 -1.281 1.00 98.50 92 SER A CA 1
ATOM 687 C C . SER A 1 92 ? 6.859 -0.500 -2.697 1.00 98.50 92 SER A C 1
ATOM 689 O O . SER A 1 92 ? 6.580 -1.632 -3.094 1.00 98.50 92 SER A O 1
ATOM 691 N N . TYR A 1 93 ? 7.476 0.400 -3.455 1.00 98.31 93 TYR A N 1
ATOM 692 C CA . TYR A 1 93 ? 8.073 0.074 -4.745 1.00 98.31 93 TYR A CA 1
ATOM 693 C C . TYR A 1 93 ? 9.530 0.528 -4.811 1.00 98.31 93 TYR A C 1
ATOM 695 O O . TYR A 1 93 ? 9.962 1.338 -3.992 1.00 98.31 93 TYR A O 1
ATOM 703 N N . THR A 1 94 ? 10.280 0.000 -5.770 1.00 97.50 94 THR A N 1
ATOM 704 C CA . THR A 1 94 ? 11.606 0.510 -6.144 1.00 97.50 94 THR A CA 1
ATOM 705 C C . THR A 1 94 ? 11.580 0.972 -7.596 1.00 97.50 94 THR A C 1
ATOM 707 O O . THR A 1 94 ? 10.813 0.441 -8.403 1.00 97.50 94 THR A O 1
ATOM 710 N N . SER A 1 95 ? 12.400 1.975 -7.900 1.00 95.19 95 SER A N 1
ATOM 711 C CA . SER A 1 95 ? 12.700 2.445 -9.252 1.00 95.19 95 SER A CA 1
ATOM 712 C C . SER A 1 95 ? 14.205 2.284 -9.439 1.00 95.19 95 SER A C 1
ATOM 714 O O . SER A 1 95 ? 14.979 3.035 -8.850 1.00 95.19 95 SER A O 1
ATOM 716 N N . SER A 1 96 ? 14.626 1.235 -10.146 1.00 91.69 96 SER A N 1
ATOM 717 C CA . SER A 1 96 ? 16.045 0.968 -10.407 1.00 91.69 96 SER A CA 1
ATOM 718 C C . SER A 1 96 ? 16.350 1.188 -11.882 1.00 91.69 96 SER A C 1
ATOM 720 O O . SER A 1 96 ? 15.711 0.558 -12.724 1.00 91.69 96 SER A O 1
ATOM 722 N N . SER A 1 97 ? 17.337 2.021 -12.186 1.00 85.69 97 SER A N 1
ATOM 723 C CA . SER A 1 97 ? 17.949 2.136 -13.510 1.00 85.69 97 SER A CA 1
ATOM 724 C C . SER A 1 97 ? 19.365 1.561 -13.460 1.00 85.69 97 SER A C 1
ATOM 726 O O . SER A 1 97 ? 19.997 1.555 -12.404 1.00 85.69 97 SER A O 1
ATOM 728 N N . GLY A 1 98 ? 19.859 1.053 -14.587 1.00 76.00 98 GLY A N 1
ATOM 729 C CA . GLY A 1 98 ? 21.292 0.799 -14.751 1.00 76.00 98 GLY A CA 1
ATOM 730 C C . GLY A 1 98 ? 22.103 2.103 -14.773 1.00 76.00 98 GLY A C 1
ATOM 731 O O . GLY A 1 98 ? 21.536 3.191 -14.873 1.00 76.00 98 GLY A O 1
ATOM 732 N N . ASP A 1 99 ? 23.427 1.974 -14.688 1.00 75.19 99 ASP A N 1
ATOM 733 C CA . ASP A 1 99 ? 24.367 3.107 -14.653 1.00 75.19 99 ASP A CA 1
ATOM 734 C C . ASP A 1 99 ? 24.679 3.701 -16.043 1.00 75.19 99 ASP A C 1
ATOM 736 O O . ASP A 1 99 ? 25.403 4.688 -16.139 1.00 75.19 99 ASP A O 1
ATOM 740 N N . ASP A 1 100 ? 24.168 3.101 -17.122 1.00 76.94 100 ASP A N 1
ATOM 741 C CA . ASP A 1 100 ? 24.428 3.529 -18.504 1.00 76.94 100 ASP A CA 1
ATOM 742 C C . ASP A 1 100 ? 23.325 4.460 -19.039 1.00 76.94 100 ASP A C 1
ATOM 744 O O . ASP A 1 100 ? 22.157 4.320 -18.666 1.00 76.94 100 ASP A O 1
ATOM 748 N N . ASP A 1 101 ? 23.667 5.350 -19.974 1.00 70.31 101 ASP A N 1
ATOM 749 C CA . ASP A 1 101 ? 22.763 6.340 -20.587 1.00 70.31 101 ASP A CA 1
ATOM 750 C C . ASP A 1 101 ? 21.595 5.692 -21.362 1.00 70.31 101 ASP A C 1
ATOM 752 O O . ASP A 1 101 ? 20.569 6.327 -21.613 1.00 70.31 101 ASP A O 1
ATOM 756 N N . PHE A 1 102 ? 21.726 4.409 -21.716 1.00 71.25 102 PHE A N 1
ATOM 757 C CA . PHE A 1 102 ? 20.694 3.603 -22.380 1.00 71.25 102 PHE A CA 1
ATOM 758 C C . PHE A 1 102 ? 19.888 2.723 -21.415 1.00 71.25 102 PHE A C 1
ATOM 760 O O . PHE A 1 102 ? 19.145 1.839 -21.848 1.00 71.25 102 PHE A O 1
ATOM 767 N N . SER A 1 103 ? 20.037 2.927 -20.107 1.00 83.81 103 SER A N 1
ATOM 768 C CA . SER A 1 103 ? 19.372 2.090 -19.115 1.00 83.81 103 SER A CA 1
ATOM 769 C C . SER A 1 103 ? 17.876 2.381 -19.042 1.00 83.81 103 SER A C 1
ATOM 771 O O . SER A 1 103 ? 17.444 3.518 -18.864 1.00 83.81 103 SER A O 1
ATOM 773 N N . PHE A 1 104 ? 17.075 1.323 -19.108 1.00 90.94 104 PHE A N 1
ATOM 774 C CA . PHE A 1 104 ? 15.647 1.381 -18.819 1.00 90.94 104 PHE A CA 1
ATOM 775 C C . PHE A 1 104 ? 15.385 1.241 -17.314 1.00 90.94 104 PHE A C 1
ATOM 777 O O . PHE A 1 104 ? 16.114 0.565 -16.581 1.00 90.94 104 PHE A O 1
ATOM 784 N N . TYR A 1 105 ? 14.309 1.873 -16.855 1.00 94.06 105 TYR A N 1
ATOM 785 C CA . TYR A 1 105 ? 13.806 1.762 -15.496 1.00 94.06 105 TYR A CA 1
ATOM 786 C C . TYR A 1 105 ? 13.112 0.415 -15.299 1.00 94.06 105 TYR A C 1
ATOM 788 O O . TYR A 1 105 ? 12.252 0.004 -16.080 1.00 94.06 105 TYR A O 1
ATOM 796 N N . ILE A 1 106 ? 13.459 -0.259 -14.207 1.00 95.31 106 ILE A N 1
ATOM 797 C CA . ILE A 1 106 ? 12.809 -1.480 -13.745 1.00 95.31 106 ILE A CA 1
ATOM 798 C C . ILE A 1 106 ? 12.104 -1.170 -12.431 1.00 95.31 106 ILE A C 1
ATOM 800 O O . ILE A 1 106 ? 12.723 -0.727 -11.461 1.00 95.31 106 ILE A O 1
ATOM 804 N N . TYR A 1 107 ? 10.808 -1.464 -12.390 1.00 97.44 107 TYR A N 1
ATOM 805 C CA . TYR A 1 107 ? 9.983 -1.257 -11.209 1.00 97.44 107 TYR A CA 1
ATOM 806 C C . TYR A 1 107 ? 9.647 -2.579 -10.534 1.00 97.44 107 TYR A C 1
ATOM 808 O O . TYR A 1 107 ? 9.240 -3.542 -11.187 1.00 97.44 107 TYR A O 1
ATOM 816 N N . HIS A 1 108 ? 9.748 -2.610 -9.209 1.00 98.12 108 HIS A N 1
ATOM 817 C CA . HIS A 1 108 ? 9.267 -3.729 -8.404 1.00 98.12 108 HIS A CA 1
ATOM 818 C C . HIS A 1 108 ? 8.275 -3.248 -7.355 1.00 98.12 108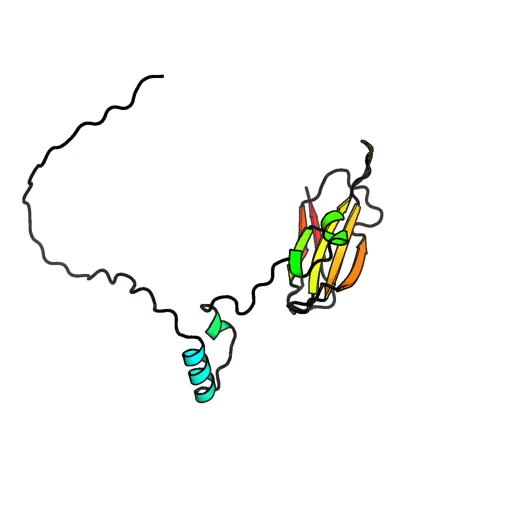 HIS A C 1
ATOM 820 O O . HIS A 1 108 ? 8.481 -2.207 -6.742 1.00 98.12 108 HIS A O 1
ATOM 826 N N . LEU A 1 109 ? 7.218 -4.026 -7.123 1.00 98.69 109 LEU A N 1
ATOM 827 C CA . LEU A 1 109 ? 6.238 -3.812 -6.061 1.00 98.69 109 LEU A CA 1
ATOM 828 C C . LEU A 1 109 ? 6.412 -4.860 -4.961 1.00 98.69 109 LEU A C 1
ATOM 830 O O . LEU A 1 109 ? 6.561 -6.053 -5.242 1.00 98.69 109 LEU A O 1
ATOM 834 N N . TYR A 1 110 ? 6.342 -4.410 -3.712 1.00 98.62 110 TYR A N 1
ATOM 835 C CA . TYR A 1 110 ? 6.620 -5.215 -2.529 1.00 98.62 110 TYR A CA 1
ATOM 836 C C . TYR A 1 110 ? 5.452 -5.176 -1.545 1.00 98.62 110 TYR A C 1
ATOM 838 O O . TYR A 1 110 ? 4.867 -4.120 -1.288 1.00 98.62 110 TYR A O 1
ATOM 846 N N . TRP A 1 111 ? 5.158 -6.332 -0.951 1.00 98.75 111 TRP A N 1
ATOM 847 C CA . TRP A 1 111 ? 4.234 -6.479 0.170 1.00 98.75 111 TRP A CA 1
ATOM 848 C C . TRP A 1 111 ? 5.004 -6.818 1.432 1.00 98.75 111 TRP A C 1
ATOM 850 O O . TRP A 1 111 ? 5.656 -7.862 1.506 1.00 98.75 111 TRP A O 1
ATOM 860 N N . TRP A 1 112 ? 4.843 -5.972 2.442 1.00 98.56 112 TRP A N 1
ATOM 861 C CA . TRP A 1 112 ? 5.446 -6.135 3.754 1.00 98.56 112 TRP A CA 1
ATOM 862 C C . TRP A 1 112 ? 4.372 -6.461 4.778 1.00 98.56 112 TRP A C 1
ATOM 864 O O . TRP A 1 112 ? 3.433 -5.685 4.948 1.00 98.56 112 TRP A O 1
ATOM 874 N N . GLU A 1 113 ? 4.493 -7.583 5.478 1.00 98.56 113 GLU A N 1
ATOM 875 C CA . GLU A 1 113 ? 3.649 -7.868 6.636 1.00 98.56 113 GLU A CA 1
ATOM 876 C C . GLU A 1 113 ? 3.968 -6.878 7.759 1.00 98.56 113 GLU A C 1
ATOM 878 O O . GLU A 1 113 ? 5.120 -6.734 8.177 1.00 98.56 113 GLU A O 1
ATOM 883 N N . PHE A 1 114 ? 2.931 -6.197 8.245 1.00 98.56 114 PHE A N 1
ATOM 884 C CA . PHE A 1 114 ? 3.028 -5.225 9.321 1.00 98.56 114 PHE A CA 1
ATOM 885 C C . PHE A 1 114 ? 2.551 -5.819 10.643 1.00 98.56 114 PHE A C 1
ATOM 887 O O . PHE A 1 114 ? 1.423 -6.298 10.758 1.00 98.56 114 PHE A O 1
ATOM 894 N N . ASN A 1 115 ? 3.391 -5.703 11.671 1.00 97.94 115 ASN A N 1
ATOM 895 C CA . ASN A 1 115 ? 3.046 -6.081 13.037 1.00 97.94 115 ASN A CA 1
ATOM 896 C C . ASN A 1 115 ? 3.537 -5.031 14.046 1.00 97.94 115 ASN A C 1
ATOM 898 O O . ASN A 1 115 ? 4.419 -5.277 14.865 1.00 97.94 115 ASN A O 1
ATOM 902 N N . VAL A 1 116 ? 2.949 -3.836 13.963 1.00 96.38 116 VAL A N 1
ATOM 903 C CA . VAL A 1 116 ? 3.120 -2.715 14.902 1.00 96.38 116 VAL A CA 1
ATOM 904 C C . VAL A 1 116 ? 4.584 -2.337 15.157 1.00 96.38 116 VAL A C 1
ATOM 906 O O . VAL A 1 116 ? 5.118 -1.497 14.443 1.00 96.38 116 VAL A O 1
ATOM 909 N N . HIS A 1 117 ? 5.216 -2.902 16.187 1.00 97.75 117 HIS A N 1
ATOM 910 C CA . HIS A 1 117 ? 6.588 -2.585 16.595 1.00 97.75 117 HIS A CA 1
ATOM 911 C C . HIS A 1 117 ? 7.624 -3.587 16.074 1.00 97.75 117 HIS A C 1
ATOM 913 O O . HIS A 1 117 ? 8.820 -3.328 16.184 1.00 97.75 117 HIS A O 1
ATOM 919 N N . SER A 1 118 ? 7.190 -4.726 15.533 1.00 97.75 118 SER A N 1
ATOM 920 C CA . SER A 1 118 ? 8.085 -5.694 14.903 1.00 97.75 118 SER A CA 1
ATOM 921 C C . SER A 1 118 ? 8.601 -5.177 13.563 1.00 97.75 118 SER A C 1
ATOM 923 O O . SER A 1 118 ? 7.944 -4.373 12.898 1.00 97.75 118 SER A O 1
ATOM 925 N N . LYS A 1 119 ? 9.763 -5.693 13.150 1.00 97.75 119 LYS A N 1
ATOM 926 C CA . LYS A 1 119 ? 10.286 -5.477 11.802 1.00 97.75 119 LYS A CA 1
ATOM 927 C C . LYS A 1 119 ? 9.294 -5.965 10.741 1.00 97.75 119 LYS A C 1
ATOM 929 O O . LYS A 1 119 ? 8.621 -6.981 10.938 1.00 97.75 119 LYS A O 1
ATOM 934 N N . LEU A 1 120 ? 9.202 -5.219 9.644 1.00 98.12 120 LEU A N 1
ATOM 935 C CA . LEU A 1 120 ? 8.446 -5.570 8.452 1.00 98.12 120 LEU A CA 1
ATOM 936 C C . LEU A 1 120 ? 9.023 -6.847 7.849 1.00 98.12 120 LEU A C 1
ATOM 938 O O . LEU A 1 120 ? 10.233 -6.973 7.701 1.00 98.12 120 LEU A O 1
ATOM 942 N N . LYS A 1 121 ? 8.154 -7.781 7.466 1.00 97.81 121 LYS A N 1
ATOM 943 C CA . LYS A 1 121 ? 8.580 -9.026 6.815 1.00 97.81 121 LYS A CA 1
ATOM 944 C C . LYS A 1 121 ? 8.157 -9.016 5.360 1.00 97.81 121 LYS A C 1
ATOM 946 O O . LYS A 1 121 ? 6.982 -8.793 5.074 1.00 97.81 121 LYS A O 1
ATOM 951 N N . LEU A 1 122 ? 9.090 -9.261 4.445 1.00 97.94 122 LEU A N 1
ATOM 952 C CA . LEU A 1 122 ? 8.768 -9.365 3.025 1.00 97.94 122 LEU A CA 1
ATOM 953 C C . LEU A 1 122 ? 7.887 -10.599 2.777 1.00 97.94 122 LEU A C 1
ATOM 955 O O . LEU A 1 122 ? 8.259 -11.716 3.124 1.00 97.94 122 LEU A O 1
ATOM 959 N N . VAL A 1 123 ? 6.721 -10.390 2.166 1.00 98.25 123 VAL A N 1
ATOM 960 C CA . VAL A 1 123 ? 5.752 -11.449 1.829 1.00 98.25 123 VAL A CA 1
ATOM 961 C C . VAL A 1 123 ? 5.740 -11.734 0.334 1.00 98.25 123 VAL A C 1
ATOM 963 O O . VAL A 1 123 ? 5.560 -12.877 -0.084 1.00 98.25 123 VAL A O 1
ATOM 966 N N . ARG A 1 124 ? 5.880 -10.693 -0.489 1.00 98.31 124 ARG A N 1
ATOM 967 C CA . ARG A 1 124 ? 5.842 -10.813 -1.948 1.00 98.31 124 ARG A CA 1
ATOM 968 C C . ARG A 1 124 ? 6.626 -9.681 -2.594 1.00 98.31 124 ARG A C 1
ATOM 970 O O . ARG A 1 124 ? 6.497 -8.538 -2.169 1.00 98.31 124 ARG A O 1
ATOM 977 N N . GLN A 1 125 ? 7.360 -10.010 -3.649 1.00 98.00 125 GLN A N 1
ATOM 978 C CA . GLN A 1 125 ? 8.008 -9.078 -4.568 1.00 98.00 125 GLN A CA 1
ATOM 979 C C . GLN A 1 125 ? 7.566 -9.431 -5.989 1.00 98.00 125 GLN A C 1
ATOM 981 O O . GLN A 1 125 ? 7.524 -10.612 -6.340 1.00 98.00 125 GLN A O 1
ATOM 986 N N . VAL A 1 126 ? 7.213 -8.428 -6.791 1.00 98.19 126 VAL A N 1
ATOM 987 C CA . VAL A 1 126 ? 6.772 -8.614 -8.181 1.00 98.19 126 VAL A CA 1
ATOM 988 C C . VAL A 1 126 ? 7.409 -7.545 -9.059 1.00 98.19 126 VAL A C 1
ATOM 990 O O . VAL A 1 126 ? 7.362 -6.370 -8.703 1.00 98.19 126 VAL A O 1
ATOM 993 N N . ARG A 1 127 ? 7.979 -7.935 -10.204 1.00 97.56 127 ARG A N 1
ATOM 994 C CA . ARG A 1 127 ? 8.404 -6.992 -11.246 1.00 97.56 127 ARG A CA 1
ATOM 995 C C . ARG A 1 127 ? 7.168 -6.443 -11.959 1.00 97.56 127 ARG A C 1
ATOM 997 O O . ARG A 1 127 ? 6.332 -7.213 -12.427 1.00 97.56 127 ARG A O 1
ATOM 1004 N N . LEU A 1 128 ? 7.038 -5.124 -12.005 1.00 97.94 128 LEU A N 1
ATOM 1005 C CA . LEU A 1 128 ? 5.973 -4.435 -12.727 1.00 97.94 128 LEU A CA 1
ATOM 1006 C C . LEU A 1 128 ? 6.392 -4.210 -14.183 1.00 97.94 128 LEU A C 1
ATOM 1008 O O . LEU A 1 128 ? 7.586 -4.120 -14.461 1.00 97.94 128 LEU A O 1
ATOM 1012 N N . PHE A 1 129 ? 5.405 -4.095 -15.078 1.00 96.06 129 PHE A N 1
ATOM 1013 C CA . PHE A 1 129 ? 5.611 -3.810 -16.508 1.00 96.06 129 PHE A CA 1
ATOM 1014 C C . PHE A 1 129 ? 6.656 -4.748 -17.122 1.00 96.06 129 PHE A C 1
ATOM 1016 O O . PHE A 1 129 ? 7.695 -4.338 -17.634 1.00 96.06 129 PHE A O 1
ATOM 1023 N N . GLN A 1 130 ? 6.427 -6.048 -16.944 1.00 93.88 130 GLN A N 1
ATOM 1024 C CA . GLN A 1 130 ? 7.342 -7.052 -17.456 1.00 93.88 130 GLN A CA 1
ATOM 1025 C C . GLN A 1 130 ? 7.449 -6.930 -18.979 1.00 93.88 130 GLN A C 1
ATOM 1027 O O . GLN A 1 130 ? 6.444 -6.715 -19.645 1.00 93.88 130 GLN A O 1
ATOM 1032 N N . ASP A 1 131 ? 8.680 -7.047 -19.477 1.00 92.06 131 ASP A N 1
ATOM 1033 C CA . ASP A 1 131 ? 9.043 -6.925 -20.893 1.00 92.06 131 ASP A CA 1
ATOM 1034 C C . ASP A 1 131 ? 8.806 -5.533 -21.515 1.00 92.06 131 ASP A C 1
ATOM 1036 O O . ASP A 1 131 ? 8.899 -5.380 -22.728 1.00 92.06 131 ASP A O 1
ATOM 1040 N N . GLU A 1 132 ? 8.583 -4.501 -20.690 1.00 93.81 132 GLU A N 1
ATOM 1041 C CA . GLU A 1 132 ? 8.514 -3.103 -21.129 1.00 93.81 132 GLU A CA 1
ATOM 1042 C C . GLU A 1 132 ? 9.842 -2.368 -20.895 1.00 93.81 132 GLU A C 1
ATOM 1044 O O . GLU A 1 132 ? 10.449 -2.451 -19.820 1.00 93.81 132 GLU A O 1
ATOM 1049 N N . GLU A 1 133 ? 10.269 -1.594 -21.893 1.00 93.31 133 GLU A N 1
ATOM 1050 C CA . GLU A 1 133 ? 11.445 -0.724 -21.825 1.00 93.31 133 GLU A CA 1
ATOM 1051 C C . GLU A 1 133 ? 11.021 0.706 -21.477 1.00 93.31 133 GLU A C 1
ATOM 1053 O O . GLU A 1 133 ? 10.558 1.481 -22.317 1.00 93.31 133 GLU A O 1
ATOM 1058 N N . ILE A 1 134 ? 11.161 1.068 -20.203 1.00 93.94 134 ILE A N 1
ATOM 1059 C CA . ILE A 1 134 ? 10.738 2.37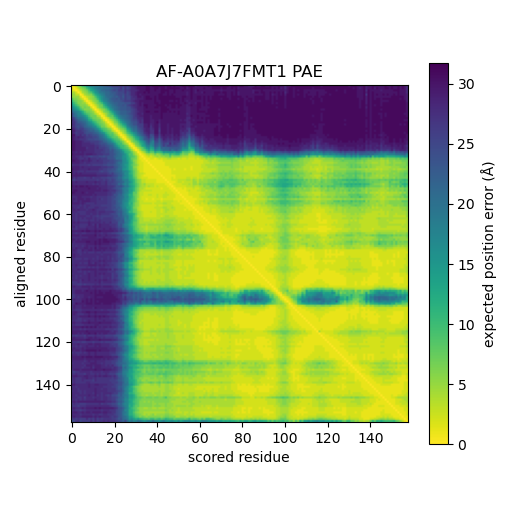4 -19.698 1.00 93.94 134 ILE A CA 1
ATOM 1060 C C . ILE A 1 134 ? 11.944 3.314 -19.660 1.00 93.94 134 ILE A C 1
ATOM 1062 O O . ILE A 1 134 ? 12.827 3.156 -18.828 1.00 93.94 134 ILE A O 1
ATOM 1066 N N . TYR A 1 135 ? 11.975 4.321 -20.531 1.00 92.31 135 TYR A N 1
ATOM 1067 C CA . TYR A 1 135 ? 13.114 5.249 -20.665 1.00 92.31 135 TYR A CA 1
ATOM 1068 C C . TYR A 1 135 ? 13.019 6.511 -19.792 1.00 92.31 135 TYR A C 1
ATOM 1070 O O . TYR A 1 135 ? 13.917 7.350 -19.792 1.00 92.31 135 TYR A O 1
ATOM 1078 N N . SER A 1 136 ? 11.920 6.697 -19.063 1.00 92.25 136 SER A N 1
ATOM 1079 C CA . SER A 1 136 ? 11.757 7.828 -18.148 1.00 92.25 136 SER A CA 1
ATOM 1080 C C . SER A 1 136 ? 11.031 7.417 -16.886 1.00 92.25 136 SER A C 1
ATOM 1082 O O . SER A 1 136 ? 10.104 6.614 -16.964 1.00 92.25 136 SER A O 1
ATOM 1084 N N . ASP A 1 137 ? 11.405 8.032 -15.767 1.00 93.38 137 ASP A N 1
ATOM 1085 C CA . ASP A 1 137 ? 10.799 7.726 -14.479 1.00 93.38 137 ASP A CA 1
ATOM 1086 C C . ASP A 1 137 ? 9.281 7.992 -14.488 1.00 93.38 137 ASP A C 1
ATOM 1088 O O . ASP A 1 137 ? 8.815 8.997 -15.034 1.00 93.38 137 ASP A O 1
ATOM 1092 N N . LEU A 1 138 ? 8.512 7.062 -13.922 1.00 96.56 138 LEU A N 1
ATOM 1093 C CA . LEU A 1 138 ? 7.054 7.056 -13.936 1.00 96.56 138 LEU A CA 1
ATOM 1094 C C . LEU A 1 138 ? 6.478 7.559 -12.615 1.00 96.56 138 LEU A C 1
ATOM 1096 O O . LEU A 1 138 ? 6.872 7.138 -11.526 1.00 96.56 138 LEU A O 1
ATOM 1100 N N . TYR A 1 139 ? 5.407 8.341 -12.715 1.00 96.75 139 TYR A N 1
ATOM 1101 C CA . TYR A 1 139 ? 4.499 8.574 -11.602 1.00 96.75 139 TYR A CA 1
ATOM 1102 C C . TYR A 1 139 ? 3.626 7.335 -11.395 1.00 96.75 139 TYR A C 1
ATOM 1104 O O . TYR A 1 139 ? 2.682 7.076 -12.147 1.00 96.75 139 TYR A O 1
ATOM 1112 N N . LEU A 1 140 ? 3.951 6.553 -10.364 1.00 96.56 140 LEU A N 1
ATOM 1113 C CA . LEU A 1 140 ? 3.242 5.320 -10.034 1.00 96.56 140 LEU A CA 1
ATOM 1114 C C . LEU A 1 140 ? 2.131 5.537 -9.006 1.00 96.56 140 LEU A C 1
ATOM 1116 O O . LEU A 1 140 ? 2.319 6.180 -7.975 1.00 96.56 140 LEU A O 1
ATOM 1120 N N . THR A 1 141 ? 0.974 4.927 -9.259 1.00 98.12 141 THR A N 1
ATOM 1121 C CA . THR A 1 141 ? -0.147 4.854 -8.314 1.00 98.12 141 THR A CA 1
ATOM 1122 C C . THR A 1 141 ? -0.626 3.413 -8.181 1.00 98.12 141 THR A C 1
ATOM 1124 O O . THR A 1 141 ? -0.951 2.766 -9.175 1.00 98.12 141 THR A O 1
ATOM 1127 N N . VAL A 1 142 ? -0.715 2.917 -6.944 1.00 98.56 142 VAL A N 1
ATOM 1128 C CA . VAL A 1 142 ? -1.265 1.590 -6.628 1.00 98.56 142 VAL A CA 1
ATOM 1129 C C . VAL A 1 142 ? -2.654 1.750 -6.023 1.00 98.56 142 VAL A C 1
ATOM 1131 O O . VAL A 1 142 ? -2.825 2.452 -5.026 1.00 98.56 142 VAL A O 1
ATOM 1134 N N . CYS A 1 143 ? -3.644 1.080 -6.609 1.00 98.38 143 CYS A N 1
ATOM 1135 C CA . CYS A 1 143 ? -5.040 1.166 -6.195 1.00 98.38 143 CYS A CA 1
ATOM 1136 C C . CYS A 1 143 ? -5.588 -0.203 -5.776 1.00 98.38 143 CYS A C 1
ATOM 1138 O O . CYS A 1 143 ? -5.289 -1.238 -6.373 1.00 98.38 143 CYS A O 1
ATOM 1140 N N . GLU A 1 144 ? -6.470 -0.186 -4.777 1.00 98.56 144 GLU A N 1
ATOM 1141 C CA . GLU A 1 144 ? -7.219 -1.355 -4.314 1.00 98.56 144 GLU A CA 1
ATOM 1142 C C . GLU A 1 144 ? -8.698 -1.235 -4.694 1.00 98.56 144 GLU A C 1
ATOM 1144 O O . GLU A 1 144 ? -9.334 -0.196 -4.462 1.00 98.56 144 GLU A O 1
ATOM 1149 N N . TRP A 1 145 ? -9.286 -2.330 -5.179 1.00 98.00 145 TRP A N 1
ATOM 1150 C CA . TRP A 1 145 ? -10.716 -2.402 -5.476 1.00 98.00 145 TRP A CA 1
ATOM 1151 C C . TRP A 1 145 ? -11.575 -2.199 -4.219 1.00 98.00 145 TRP A C 1
ATOM 1153 O O . TRP A 1 145 ? -11.126 -2.495 -3.108 1.00 98.00 145 TRP A O 1
ATOM 1163 N N . PRO A 1 146 ? -12.815 -1.687 -4.336 1.00 97.62 146 PRO A N 1
ATOM 1164 C CA . PRO A 1 146 ? -13.691 -1.478 -3.181 1.00 97.62 146 PRO A CA 1
ATOM 1165 C C . PRO A 1 146 ? -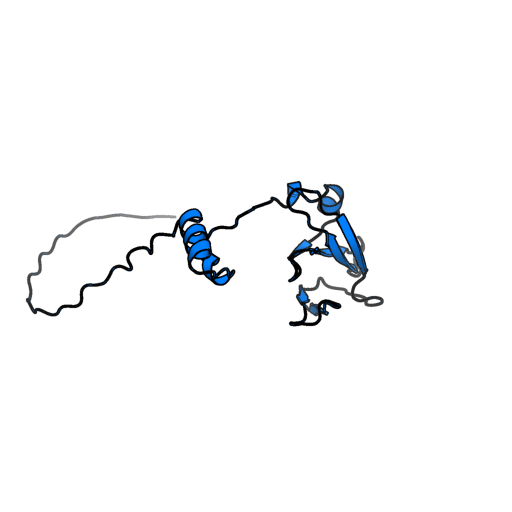13.963 -2.749 -2.367 1.00 97.62 146 PRO A C 1
ATOM 1167 O O . PRO A 1 146 ? -14.014 -2.672 -1.142 1.00 97.62 146 PRO A O 1
ATOM 1170 N N . SER A 1 147 ? -14.116 -3.895 -3.040 1.00 96.25 147 SER A N 1
ATOM 1171 C CA . SER A 1 147 ? -14.516 -5.162 -2.408 1.00 96.25 147 SER A CA 1
ATOM 1172 C C . SER A 1 147 ? -13.661 -6.372 -2.801 1.00 96.25 147 SER A C 1
ATOM 1174 O O . SER A 1 147 ? -13.651 -7.346 -2.055 1.00 96.25 147 SER A O 1
ATOM 1176 N N . ASP A 1 148 ? -12.928 -6.333 -3.921 1.00 97.69 148 ASP A N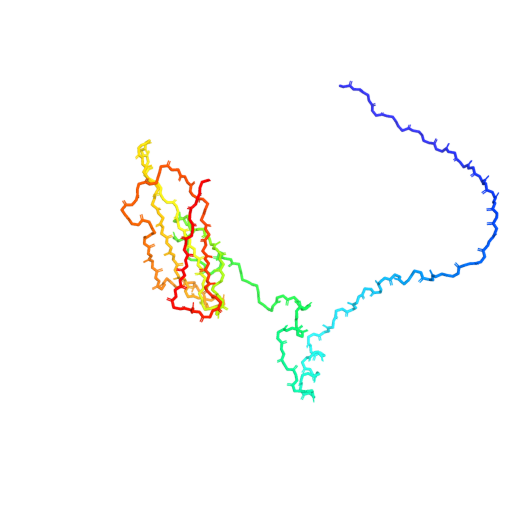 1
ATOM 1177 C CA . ASP A 1 148 ? -11.993 -7.407 -4.289 1.00 97.69 148 ASP A CA 1
ATOM 1178 C C . ASP A 1 148 ? -10.616 -7.159 -3.654 1.00 97.69 148 ASP A C 1
ATOM 1180 O O . ASP A 1 148 ? -9.827 -6.353 -4.140 1.00 97.69 148 ASP A O 1
ATOM 1184 N N . ALA A 1 149 ? -10.320 -7.862 -2.562 1.00 96.81 149 ALA A N 1
ATOM 1185 C CA . ALA A 1 149 ? -9.017 -7.800 -1.898 1.00 96.81 149 ALA A CA 1
ATOM 1186 C C . ALA A 1 149 ? -7.973 -8.761 -2.503 1.00 96.81 149 ALA A C 1
ATOM 1188 O O . ALA A 1 149 ? -6.848 -8.826 -2.008 1.00 96.81 149 ALA A O 1
ATOM 1189 N N . SER A 1 150 ? -8.324 -9.534 -3.540 1.00 96.88 150 SER A N 1
ATOM 1190 C CA . SER A 1 150 ? -7.410 -10.512 -4.151 1.00 96.88 150 SER A CA 1
ATOM 1191 C C . SER A 1 150 ? -6.403 -9.887 -5.117 1.00 96.88 150 SER A C 1
ATOM 1193 O O . SER A 1 150 ? -5.418 -10.536 -5.467 1.00 96.88 150 SER A O 1
ATOM 1195 N N . LYS A 1 151 ? -6.646 -8.651 -5.573 1.00 96.88 151 LYS A N 1
ATOM 1196 C CA . L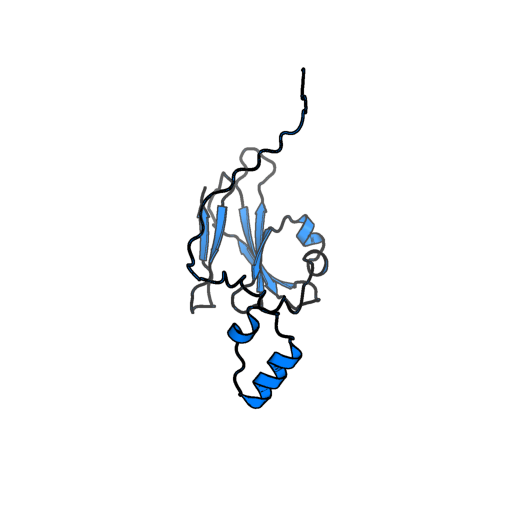YS A 1 151 ? -5.841 -7.971 -6.595 1.00 96.88 151 LYS A CA 1
ATOM 1197 C C . LYS A 1 151 ? -5.669 -6.491 -6.279 1.00 96.88 151 LYS A C 1
ATOM 1199 O O . LYS A 1 151 ? -6.538 -5.857 -5.684 1.00 96.88 151 LYS A O 1
ATOM 1204 N N . VAL A 1 152 ? -4.570 -5.941 -6.778 1.00 98.38 152 VAL A N 1
ATOM 1205 C CA . VAL A 1 152 ? -4.324 -4.499 -6.873 1.00 98.38 152 VAL A CA 1
ATOM 1206 C C . VAL A 1 152 ? -4.135 -4.129 -8.340 1.00 98.38 152 VAL A C 1
ATOM 1208 O O . VAL A 1 152 ? -3.816 -4.995 -9.156 1.00 98.38 152 VAL A O 1
ATOM 1211 N N . ILE A 1 153 ? -4.321 -2.857 -8.674 1.00 98.50 153 ILE A N 1
ATOM 1212 C CA . ILE A 1 153 ? -3.976 -2.309 -9.989 1.00 98.50 153 ILE A CA 1
ATOM 1213 C C . ILE A 1 153 ? -2.879 -1.263 -9.824 1.00 98.50 153 ILE A C 1
ATOM 1215 O O . ILE A 1 153 ? -2.899 -0.490 -8.864 1.00 98.50 153 ILE A O 1
ATOM 1219 N N . VAL A 1 154 ? -1.917 -1.260 -10.743 1.00 98.62 154 VAL A N 1
ATOM 1220 C CA . VAL A 1 154 ? -0.814 -0.299 -10.760 1.00 98.62 154 VAL A CA 1
ATOM 1221 C C . VAL A 1 154 ? -0.902 0.513 -12.040 1.00 98.62 154 VAL A C 1
ATOM 1223 O O . VAL A 1 154 ? -0.900 -0.052 -13.130 1.00 98.62 154 VAL A O 1
ATOM 1226 N N . PHE A 1 155 ? -0.989 1.831 -11.896 1.00 98.12 155 PHE A N 1
ATOM 1227 C CA . PHE A 1 155 ? -0.919 2.783 -12.997 1.00 98.12 155 PHE A CA 1
ATOM 1228 C C . PHE A 1 155 ? 0.447 3.458 -12.979 1.00 98.12 155 PHE A C 1
ATOM 1230 O O . PHE A 1 155 ? 0.890 3.890 -11.916 1.00 98.12 155 PHE A O 1
ATOM 1237 N N . GLY A 1 156 ? 1.086 3.563 -14.140 1.00 97.00 156 GLY A N 1
ATOM 1238 C CA . GLY A 1 156 ? 2.299 4.350 -14.342 1.00 97.00 156 GLY A CA 1
ATOM 1239 C C . GLY A 1 156 ? 2.126 5.277 -15.532 1.00 97.00 156 GLY A C 1
ATOM 1240 O O . GLY A 1 156 ? 1.647 4.844 -16.578 1.00 97.00 156 GLY A O 1
ATOM 1241 N N . PHE A 1 157 ? 2.458 6.551 -15.353 1.00 93.62 157 PHE A N 1
ATOM 1242 C CA . PHE A 1 157 ? 2.370 7.566 -16.402 1.00 93.62 157 PHE A CA 1
ATOM 1243 C C . PHE A 1 157 ? 3.482 8.609 -16.248 1.00 93.62 157 PHE A C 1
ATOM 1245 O O . PHE A 1 157 ? 4.129 8.680 -15.203 1.00 93.62 157 PHE A O 1
ATOM 1252 N N . LYS A 1 158 ? 3.698 9.398 -17.302 1.00 85.81 158 LYS A N 1
ATOM 1253 C CA . LYS A 1 158 ? 4.678 10.486 -17.380 1.00 85.81 158 LYS A CA 1
ATOM 1254 C C . LYS A 1 158 ? 3.982 11.841 -17.347 1.00 85.81 158 LYS A C 1
ATOM 1256 O O . LYS A 1 158 ? 2.897 11.939 -17.964 1.00 85.81 158 LYS A O 1
#

pLDDT: mean 83.63, std 22.75, range [30.48, 98.75]

Nearest PDB structures (foldseek):
  6q0w-assembly1_B  TM=9.900E-01  e=8.234E-19  Homo sapiens
  6q0r-assembly1_B  TM=9.936E-01  e=1.098E-18  Homo sapiens
  6ud7-assembly1_A  TM=9.780E-01  e=5.180E-18  Homo sapiens
  6pai-assembly1_C  TM=9.738E-01  e=1.834E-17  Homo sapiens
  6ue5-assembly1_A  TM=9.756E-01  e=1.942E-17  Homo sapiens

Sequence (158 aa):
MAPSSKSERNSGAGSGGGGPGGAGGKRAAGRRREHVLKQLERVKISGQLSPRLFRKLPPRVCVSLKNIVDEDFLYAGHIFLGFSKCGRYVLSYTSSSGDDDFSFYIYHLYWWEFNVHSKLKLVRQVRLFQDEEIYSDLYLTVCEWPSDASKVIVFGFK

Solvent-accessible surface area (backbone atoms only — not comparable to full-atom values): 10551 Å² total; per-residue (Å²): 137,90,84,89,85,89,82,84,88,82,92,77,92,76,90,78,85,89,80,92,78,90,72,84,78,72,68,78,68,74,76,74,80,78,53,71,67,62,55,52,55,48,27,73,75,68,70,65,80,54,72,80,79,51,69,82,56,74,83,92,75,87,74,61,64,79,73,23,48,57,67,72,54,61,74,64,53,58,47,76,76,47,65,44,96,85,60,48,33,38,34,30,34,34,81,46,61,58,98,52,98,85,40,41,49,48,38,36,44,36,37,24,41,53,54,84,79,44,61,53,40,86,74,47,77,43,74,50,70,75,98,55,84,33,82,63,85,58,60,72,48,81,46,71,54,98,80,52,86,90,54,72,49,78,48,72,47,123

Radius of gyration: 27.98 Å; Cα contacts (8 Å, |Δi|>4): 170; chains: 1; bounding box: 54×72×52 Å

Secondary structure (DSSP, 8-state):
-------------------------------PPPPHHHHHHHHHHH----HHHHTTSPPS----HHHHS-HHHHHTT-EEEEE-TTSSEEEEEEEE--SSTTPPBEEEEEEEE--TTSPPEEEEEEEESTT--B-S--EEEEEE-SS-TT-EEEEEE-

Mean predicted aligned error: 12.05 Å

InterPro domains:
  IPR032734 DDB1- and CUL4-associated factor 15, WD40 repeat-containing domain [PF14939] (49-157)
  IPR032734 DDB1- and CUL4-associated factor 15, WD40 repeat-containing domain [cd20917] (35-157)
  IPR038914 DDB1- and CUL4-associated factor 15 [PTHR28541] (1-157)

Foldseek 3Di:
DDDDDDDDDDDDDDDDDDDDDDDPPPPVPPPPQDDPVVLVVVCVVVVDDDVVSCVSPDDPADDDPVQAEDVVVVVQAWAWDAADPVRQWTKTKHWDWDPDLQTFTKMKIWTWGDDRRHHTDTDDIDIPPPPDGHNDDWDKDKADDPPDPPDIDIDTDD